Protein AF-A0A2T7KFV3-F1 (afdb_monomer_lite)

Structure (mmCIF, N/CA/C/O backbone):
data_AF-A0A2T7KFV3-F1
#
_entry.id   AF-A0A2T7KFV3-F1
#
loop_
_atom_site.group_PDB
_atom_site.id
_atom_site.type_symbol
_atom_site.label_atom_id
_atom_site.label_alt_id
_atom_site.label_comp_id
_atom_site.label_asym_id
_atom_site.label_entity_id
_atom_site.label_seq_id
_atom_site.pdbx_PDB_ins_code
_atom_site.Cartn_x
_atom_site.Cartn_y
_atom_site.Cartn_z
_atom_site.occupancy
_atom_site.B_iso_or_equiv
_atom_site.auth_seq_id
_atom_site.auth_comp_id
_atom_site.auth_asym_id
_atom_site.auth_atom_id
_atom_site.pdbx_PDB_model_num
ATOM 1 N N . MET A 1 1 ? 23.331 2.041 -13.560 1.00 52.38 1 MET A N 1
ATOM 2 C CA . MET A 1 1 ? 23.153 2.525 -12.175 1.00 52.38 1 MET A CA 1
ATOM 3 C C . MET A 1 1 ? 22.176 3.698 -12.214 1.00 52.38 1 MET A C 1
ATOM 5 O O . MET A 1 1 ? 22.596 4.841 -12.171 1.00 52.38 1 MET A O 1
ATOM 9 N N . ARG A 1 2 ? 20.900 3.411 -12.485 1.00 61.94 2 ARG A N 1
ATOM 1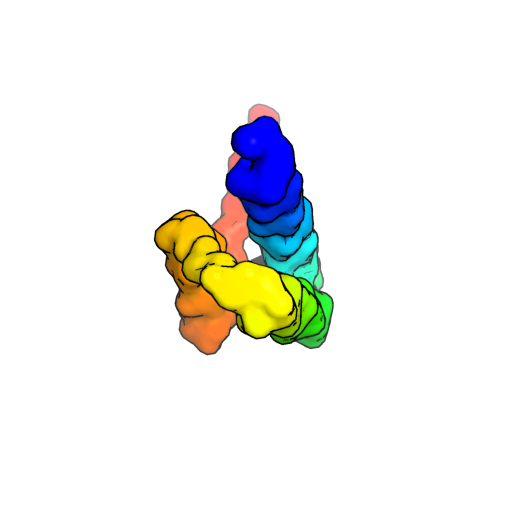0 C CA . ARG A 1 2 ? 19.786 4.378 -12.437 1.00 61.94 2 ARG A CA 1
ATOM 11 C C . ARG A 1 2 ? 18.493 3.676 -12.031 1.00 61.94 2 ARG A C 1
ATOM 13 O O . ARG A 1 2 ? 17.694 4.286 -11.350 1.00 61.94 2 ARG A O 1
ATOM 20 N N . GLU A 1 3 ? 18.330 2.405 -12.402 1.00 58.09 3 GLU A N 1
ATOM 21 C CA . GLU A 1 3 ? 17.191 1.581 -11.972 1.00 58.09 3 GLU A CA 1
ATOM 22 C C . GLU A 1 3 ? 17.133 1.449 -10.441 1.00 58.09 3 GLU A C 1
ATOM 24 O O . GLU A 1 3 ? 16.183 1.942 -9.856 1.00 58.09 3 GLU A O 1
ATOM 29 N N . LEU A 1 4 ? 18.215 1.008 -9.784 1.00 61.59 4 LEU A N 1
ATOM 30 C CA . LEU A 1 4 ? 18.238 0.833 -8.318 1.00 61.59 4 LEU A CA 1
ATOM 31 C C . LEU A 1 4 ? 17.875 2.096 -7.505 1.00 61.59 4 LEU A C 1
ATOM 33 O O . LEU A 1 4 ? 17.152 2.002 -6.523 1.00 61.59 4 LEU A O 1
ATOM 37 N N . GLU A 1 5 ? 18.339 3.284 -7.915 1.00 61.25 5 GLU A N 1
ATOM 38 C CA . GLU A 1 5 ? 17.995 4.542 -7.222 1.00 61.25 5 GLU A CA 1
ATOM 39 C C . GLU A 1 5 ? 16.522 4.940 -7.436 1.00 61.25 5 GLU A C 1
ATOM 41 O O . GLU A 1 5 ? 15.890 5.532 -6.557 1.00 61.25 5 GLU A O 1
ATOM 46 N N . ILE A 1 6 ? 15.961 4.631 -8.612 1.00 60.69 6 ILE A N 1
ATOM 47 C CA . ILE A 1 6 ? 14.545 4.870 -8.927 1.00 60.69 6 ILE A CA 1
ATOM 48 C C . ILE A 1 6 ? 13.657 3.905 -8.133 1.00 60.69 6 ILE A C 1
ATOM 50 O O . ILE A 1 6 ? 12.583 4.311 -7.682 1.00 60.69 6 ILE A O 1
ATOM 54 N N . ASP A 1 7 ? 14.108 2.671 -7.927 1.00 69.69 7 ASP A N 1
ATOM 55 C CA . ASP A 1 7 ? 13.389 1.651 -7.164 1.00 69.69 7 ASP A CA 1
ATOM 56 C C . ASP A 1 7 ? 13.343 2.001 -5.671 1.00 69.69 7 ASP A C 1
ATOM 58 O O . ASP A 1 7 ? 12.256 2.062 -5.095 1.00 69.69 7 ASP A O 1
ATOM 62 N N . GLU A 1 8 ? 14.478 2.389 -5.078 1.00 67.62 8 GLU A N 1
ATOM 63 C CA . GLU A 1 8 ? 14.551 2.878 -3.691 1.00 67.62 8 GLU A CA 1
ATOM 64 C C . GLU A 1 8 ? 13.641 4.100 -3.477 1.00 67.62 8 GLU A C 1
ATOM 66 O O . GLU A 1 8 ? 12.839 4.153 -2.541 1.00 67.62 8 GLU A O 1
ATOM 71 N N . THR A 1 9 ? 13.692 5.066 -4.403 1.00 73.81 9 THR A N 1
ATOM 72 C CA . THR A 1 9 ? 12.827 6.256 -4.358 1.00 73.81 9 THR A CA 1
ATOM 73 C C . THR A 1 9 ? 11.348 5.876 -4.467 1.00 73.81 9 THR A C 1
ATOM 75 O O . THR A 1 9 ? 10.495 6.481 -3.815 1.00 73.81 9 THR A O 1
ATOM 78 N N . SER A 1 10 ? 11.022 4.872 -5.281 1.00 81.00 10 SER A N 1
ATOM 79 C CA . SER A 1 10 ? 9.649 4.399 -5.452 1.00 81.00 10 SER A CA 1
ATOM 80 C C . SER A 1 10 ? 9.128 3.737 -4.179 1.00 81.00 10 SER A C 1
ATOM 82 O O . SER A 1 10 ? 8.002 4.022 -3.771 1.00 81.00 10 SER A O 1
ATOM 84 N N . GLU A 1 11 ? 9.932 2.906 -3.516 1.00 88.69 11 GLU A N 1
ATOM 85 C CA . GLU A 1 11 ? 9.538 2.241 -2.272 1.00 88.69 11 GLU A CA 1
ATOM 86 C C . GLU A 1 11 ? 9.256 3.223 -1.140 1.00 88.69 11 GLU A C 1
ATOM 88 O O . GLU A 1 11 ? 8.211 3.110 -0.496 1.00 88.69 11 GLU A O 1
ATOM 93 N N . VAL A 1 12 ? 10.109 4.235 -0.952 1.00 91.31 12 VAL A N 1
ATOM 94 C CA . VAL A 1 12 ? 9.889 5.283 0.060 1.00 91.31 12 VAL A CA 1
ATOM 95 C C . VAL A 1 12 ? 8.542 5.983 -0.156 1.00 91.31 12 VAL A C 1
ATOM 97 O O . VAL A 1 12 ? 7.788 6.185 0.796 1.00 91.31 12 VAL A O 1
ATOM 100 N N . LEU A 1 13 ? 8.172 6.274 -1.408 1.00 91.88 13 LEU A N 1
ATOM 101 C CA . LEU A 1 13 ? 6.874 6.884 -1.721 1.00 91.88 13 LEU A CA 1
ATOM 102 C C . LEU A 1 13 ? 5.692 5.971 -1.361 1.00 91.88 13 LEU A C 1
ATOM 1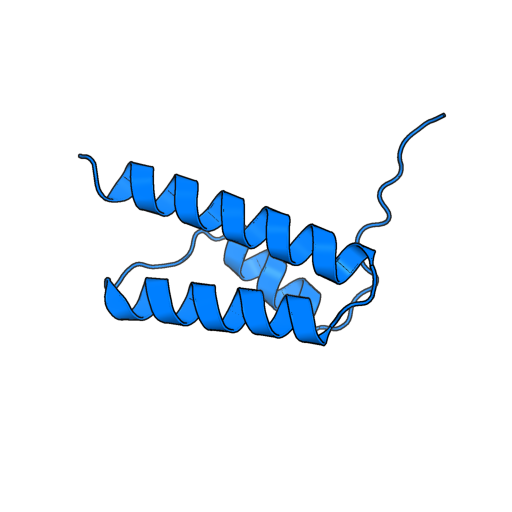04 O O . LEU A 1 13 ? 4.673 6.450 -0.854 1.00 91.88 13 LEU A O 1
ATOM 108 N N . TYR A 1 14 ? 5.802 4.661 -1.600 1.00 92.44 14 TYR A N 1
ATOM 109 C CA . TYR A 1 14 ? 4.758 3.710 -1.206 1.00 92.44 14 TYR A CA 1
ATOM 110 C C . TYR A 1 14 ? 4.694 3.515 0.314 1.00 92.44 14 TYR A C 1
ATOM 112 O O . TYR A 1 14 ? 3.591 3.406 0.852 1.00 92.44 14 TYR A O 1
ATOM 120 N N . GLN A 1 15 ? 5.831 3.523 1.015 1.00 92.75 15 GLN A N 1
ATOM 121 C CA . GLN A 1 15 ? 5.892 3.501 2.482 1.00 92.75 15 GLN A CA 1
ATOM 122 C C . GLN A 1 15 ? 5.195 4.719 3.092 1.00 92.75 15 GLN A C 1
ATOM 124 O O . GLN A 1 15 ? 4.349 4.567 3.978 1.00 92.75 15 GLN A O 1
ATOM 129 N N . ASP A 1 16 ? 5.488 5.921 2.596 1.00 93.62 16 ASP A N 1
ATOM 130 C CA . ASP A 1 16 ? 4.845 7.153 3.058 1.00 93.62 16 ASP A CA 1
ATOM 131 C C . ASP A 1 16 ? 3.338 7.126 2.813 1.00 93.62 16 ASP A C 1
ATOM 133 O O . ASP A 1 16 ? 2.552 7.441 3.711 1.00 93.62 16 ASP A O 1
ATOM 137 N N . TRP A 1 17 ? 2.915 6.688 1.625 1.00 94.12 17 TRP A N 1
ATOM 138 C CA . TRP A 1 17 ? 1.496 6.556 1.319 1.00 94.12 17 TRP A CA 1
ATOM 139 C C . TRP A 1 17 ? 0.803 5.556 2.255 1.00 94.12 17 TRP A C 1
ATOM 141 O O . TRP A 1 17 ? -0.228 5.892 2.841 1.00 94.12 17 TRP A O 1
ATOM 151 N N . MET A 1 18 ? 1.385 4.371 2.476 1.00 93.25 18 MET A N 1
ATOM 152 C CA . MET A 1 18 ? 0.857 3.387 3.430 1.00 93.25 18 MET A CA 1
ATOM 153 C C . MET A 1 18 ? 0.717 3.976 4.836 1.00 93.25 18 MET A C 1
ATOM 155 O O . MET A 1 18 ? -0.340 3.837 5.447 1.00 93.25 18 MET A O 1
ATOM 159 N N . ASN A 1 19 ? 1.735 4.680 5.334 1.00 91.44 19 ASN A N 1
ATOM 160 C CA . ASN A 1 19 ? 1.710 5.296 6.662 1.00 91.44 19 ASN A CA 1
ATOM 161 C C . ASN A 1 19 ? 0.639 6.390 6.795 1.00 91.44 19 ASN A C 1
ATOM 163 O O . ASN A 1 19 ? -0.023 6.479 7.830 1.00 91.44 19 ASN A O 1
ATOM 167 N N . ILE A 1 20 ? 0.442 7.213 5.760 1.00 92.06 20 ILE A N 1
ATOM 168 C CA . ILE A 1 20 ? -0.598 8.255 5.739 1.00 92.06 20 ILE A CA 1
ATOM 169 C C . ILE A 1 20 ? -1.995 7.627 5.794 1.00 92.06 20 ILE A C 1
ATOM 171 O O . ILE A 1 20 ? -2.821 8.014 6.625 1.00 92.06 20 ILE A O 1
ATOM 175 N N . GLU A 1 21 ? -2.262 6.640 4.939 1.00 93.25 21 GLU A N 1
ATOM 176 C CA . GLU A 1 21 ? -3.567 5.975 4.885 1.00 93.25 21 GLU A CA 1
ATOM 177 C C . GLU A 1 21 ? -3.840 5.203 6.179 1.00 93.25 21 GLU A C 1
ATOM 179 O O . GLU A 1 21 ? -4.931 5.284 6.743 1.00 93.25 21 GLU A O 1
ATOM 184 N N . TRP A 1 22 ? -2.830 4.518 6.712 1.00 89.25 22 TRP A N 1
ATOM 185 C CA . TRP A 1 22 ? -2.963 3.734 7.933 1.00 89.25 22 TRP A CA 1
ATOM 186 C C . TRP A 1 22 ? -3.181 4.619 9.164 1.00 89.25 22 TRP A C 1
ATOM 188 O O . TRP A 1 22 ? -4.076 4.344 9.962 1.00 89.25 22 TRP A O 1
ATOM 198 N N . GLY A 1 23 ? -2.460 5.740 9.269 1.00 88.25 23 GLY A N 1
ATOM 199 C CA . GLY A 1 23 ? -2.657 6.737 10.326 1.00 88.25 23 GLY A CA 1
ATOM 200 C C . GLY A 1 23 ? -4.015 7.451 10.277 1.00 88.25 23 GLY A C 1
ATOM 201 O O . GLY A 1 23 ? -4.457 7.983 11.292 1.00 88.25 23 GLY A O 1
ATOM 202 N N . SER A 1 24 ? -4.697 7.443 9.127 1.00 89.38 24 SER A N 1
ATOM 203 C CA . SER A 1 24 ? -6.068 7.959 8.979 1.00 89.38 24 SER A CA 1
ATOM 204 C C . SER A 1 24 ? -7.157 6.891 9.151 1.00 89.38 24 SER A C 1
ATOM 206 O O . SER A 1 24 ? -8.344 7.208 9.078 1.00 89.38 24 SER A O 1
ATOM 208 N N . GLY A 1 25 ? -6.780 5.628 9.382 1.00 88.31 25 GLY A N 1
ATOM 209 C CA . GLY A 1 25 ? -7.716 4.502 9.449 1.00 88.31 25 GLY A CA 1
ATOM 210 C C . GLY A 1 25 ? -8.286 4.080 8.089 1.00 88.31 25 GLY A C 1
ATOM 211 O O . GLY A 1 25 ? -9.233 3.296 8.036 1.00 88.31 25 GLY A O 1
ATOM 212 N N . ASN A 1 26 ? -7.733 4.569 6.975 1.00 91.56 26 ASN A N 1
ATOM 213 C CA . ASN A 1 26 ? -8.176 4.216 5.630 1.00 91.56 26 ASN A CA 1
ATOM 214 C C . ASN A 1 26 ? -7.551 2.893 5.160 1.00 91.56 26 ASN A C 1
ATOM 216 O O . ASN A 1 26 ? -6.685 2.856 4.283 1.00 91.56 26 ASN A O 1
ATOM 220 N N . THR A 1 27 ? -8.028 1.771 5.699 1.00 89.12 27 THR A N 1
ATOM 221 C CA . THR A 1 27 ? -7.535 0.426 5.346 1.00 89.12 27 THR A CA 1
ATOM 222 C C . THR A 1 27 ? -7.639 0.124 3.845 1.00 89.12 27 THR A C 1
ATOM 224 O O . THR A 1 27 ? -6.805 -0.597 3.296 1.00 89.12 27 THR A O 1
ATOM 227 N N . ALA A 1 28 ? -8.637 0.681 3.148 1.00 90.62 28 ALA A N 1
ATOM 228 C CA . ALA A 1 28 ? -8.770 0.529 1.699 1.00 90.62 28 ALA A CA 1
ATOM 229 C C . ALA A 1 28 ? -7.639 1.246 0.942 1.00 90.62 28 ALA A C 1
ATOM 231 O O . ALA A 1 28 ? -7.085 0.684 -0.006 1.00 90.62 28 ALA A O 1
ATOM 232 N N . GLY A 1 29 ? -7.269 2.449 1.389 1.00 92.94 29 GLY A N 1
ATOM 233 C CA . GLY A 1 29 ? -6.110 3.194 0.897 1.00 92.94 29 GLY A CA 1
ATOM 234 C C . GLY A 1 29 ? -4.813 2.411 1.080 1.00 92.94 29 GLY A C 1
ATOM 235 O O . GLY A 1 29 ? -4.075 2.221 0.113 1.00 92.94 29 GLY A O 1
ATOM 236 N N . VAL A 1 30 ? -4.593 1.844 2.271 1.00 92.50 30 VAL A N 1
ATOM 237 C CA . VAL A 1 30 ? -3.389 1.042 2.540 1.00 92.50 30 VAL A CA 1
ATOM 238 C C . VAL A 1 30 ? -3.314 -0.190 1.633 1.00 92.50 30 VAL A C 1
ATOM 240 O O . VAL A 1 30 ? -2.292 -0.432 0.995 1.00 92.50 30 VAL A O 1
ATOM 243 N N . ARG A 1 31 ? -4.411 -0.945 1.485 1.00 91.88 31 ARG A N 1
ATOM 244 C CA . ARG A 1 31 ? -4.451 -2.116 0.585 1.00 91.88 31 ARG A CA 1
ATOM 245 C C . ARG A 1 31 ? -4.165 -1.746 -0.870 1.00 91.88 31 ARG A C 1
ATOM 247 O O . ARG A 1 31 ? -3.518 -2.513 -1.580 1.00 91.88 31 ARG A O 1
ATOM 254 N N . LYS A 1 32 ? -4.626 -0.574 -1.316 1.00 94.62 32 LYS A N 1
ATOM 255 C CA . LYS A 1 32 ? -4.346 -0.061 -2.662 1.00 94.62 32 LYS A CA 1
ATOM 256 C C . LYS A 1 32 ? -2.858 0.250 -2.847 1.00 94.62 32 LYS A C 1
ATOM 258 O O . LYS A 1 32 ? -2.315 -0.070 -3.904 1.00 94.62 32 LYS A O 1
ATOM 263 N N . ALA A 1 33 ? -2.211 0.830 -1.836 1.00 93.94 33 ALA A N 1
ATOM 264 C CA . ALA A 1 33 ? -0.774 1.089 -1.848 1.00 93.94 33 ALA A CA 1
ATOM 265 C C . ALA A 1 33 ? 0.036 -0.213 -1.939 1.00 93.94 33 ALA A C 1
ATOM 267 O O . ALA A 1 33 ? 0.873 -0.341 -2.831 1.00 93.94 33 ALA A O 1
ATOM 268 N N . ILE A 1 34 ? -0.298 -1.211 -1.111 1.00 93.19 34 ILE A N 1
ATOM 269 C CA . ILE A 1 34 ? 0.337 -2.541 -1.126 1.00 93.19 34 ILE A CA 1
ATOM 270 C C . ILE A 1 34 ? 0.212 -3.196 -2.505 1.00 93.19 34 ILE A C 1
ATOM 272 O O . ILE A 1 34 ? 1.210 -3.611 -3.090 1.00 93.19 34 ILE A O 1
ATOM 276 N N . ALA A 1 35 ? -1.004 -3.255 -3.056 1.00 92.81 35 ALA A N 1
ATOM 277 C CA . ALA A 1 35 ? -1.243 -3.892 -4.349 1.00 92.81 35 ALA A CA 1
ATOM 278 C C . ALA A 1 35 ? -0.462 -3.210 -5.482 1.00 92.81 35 ALA A C 1
ATOM 280 O O . ALA A 1 35 ? 0.059 -3.877 -6.377 1.00 92.81 35 ALA A O 1
ATOM 281 N N . ARG A 1 36 ? -0.363 -1.875 -5.447 1.00 92.88 36 ARG A N 1
ATOM 282 C CA . ARG A 1 36 ? 0.377 -1.122 -6.458 1.00 92.88 36 ARG A CA 1
ATOM 283 C C . ARG A 1 36 ? 1.882 -1.365 -6.357 1.00 92.88 36 ARG A C 1
ATOM 285 O O . ARG A 1 36 ? 2.520 -1.554 -7.389 1.00 92.88 36 ARG A O 1
ATOM 292 N N . LEU A 1 37 ? 2.420 -1.392 -5.144 1.00 91.81 37 LEU A N 1
ATOM 293 C CA . LEU A 1 37 ? 3.823 -1.690 -4.890 1.00 91.81 37 LEU A CA 1
ATOM 294 C C . LEU A 1 37 ? 4.192 -3.108 -5.360 1.00 91.81 37 LEU A C 1
ATOM 296 O O . LEU A 1 37 ? 5.132 -3.270 -6.133 1.00 91.81 37 LEU A O 1
ATOM 300 N N . GLN A 1 38 ? 3.400 -4.117 -4.984 1.00 91.12 38 GLN A N 1
ATOM 301 C CA . GLN A 1 38 ? 3.599 -5.506 -5.422 1.00 91.1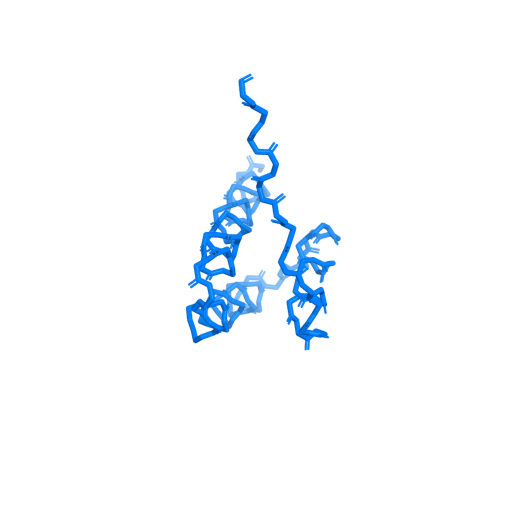2 38 GLN A CA 1
ATOM 302 C C . GLN A 1 38 ? 3.523 -5.651 -6.948 1.00 91.12 38 GLN A C 1
ATOM 304 O O . GLN A 1 38 ? 4.288 -6.407 -7.543 1.00 91.12 38 GLN A O 1
ATOM 309 N N . GLN A 1 39 ? 2.626 -4.905 -7.601 1.00 91.25 39 GLN A N 1
ATOM 310 C CA . GLN A 1 39 ? 2.537 -4.882 -9.059 1.00 91.25 39 GLN A CA 1
ATOM 311 C C . GLN A 1 39 ? 3.813 -4.323 -9.701 1.00 91.25 39 GLN A C 1
ATOM 313 O O . GLN A 1 39 ? 4.272 -4.871 -10.700 1.00 91.25 39 GLN A O 1
ATOM 318 N N . VAL A 1 40 ? 4.363 -3.227 -9.170 1.00 86.69 40 VAL A N 1
ATOM 319 C CA . VAL A 1 40 ? 5.603 -2.618 -9.679 1.00 86.69 40 VAL A CA 1
ATOM 320 C C . VAL A 1 40 ? 6.770 -3.587 -9.505 1.00 86.69 40 VAL A C 1
ATOM 322 O O . VAL A 1 40 ? 7.413 -3.913 -10.498 1.00 86.69 40 VAL A O 1
ATOM 325 N N . ALA A 1 41 ? 6.957 -4.128 -8.299 1.00 88.06 41 ALA A N 1
ATOM 326 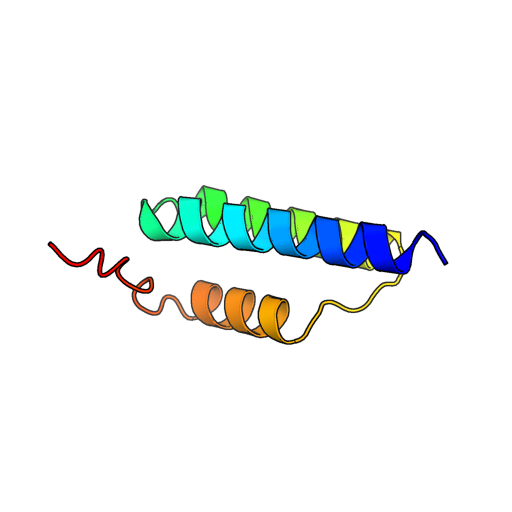C CA . ALA A 1 41 ? 7.985 -5.124 -8.002 1.00 88.06 41 ALA A CA 1
ATOM 327 C C . ALA A 1 41 ? 7.926 -6.320 -8.971 1.00 88.06 41 ALA A C 1
ATOM 329 O O . ALA A 1 41 ? 8.914 -6.648 -9.621 1.00 88.06 41 ALA A O 1
ATOM 330 N N . GLY A 1 42 ? 6.736 -6.897 -9.180 1.00 88.94 42 GLY A N 1
ATOM 331 C CA . GLY A 1 42 ? 6.555 -8.004 -10.124 1.00 88.94 42 GLY A CA 1
ATOM 332 C C . GLY A 1 42 ? 6.693 -7.618 -11.602 1.00 88.94 42 GLY A C 1
ATOM 333 O O . GLY A 1 42 ? 7.047 -8.462 -12.417 1.00 88.94 42 GLY A O 1
ATOM 334 N N . THR A 1 43 ? 6.428 -6.361 -11.975 1.00 88.00 43 THR A N 1
ATOM 335 C CA . THR A 1 43 ? 6.603 -5.886 -13.364 1.00 88.00 43 THR A CA 1
ATOM 336 C C . THR A 1 43 ? 8.077 -5.783 -13.738 1.00 88.00 43 THR A C 1
ATOM 338 O O . THR A 1 43 ? 8.432 -6.033 -14.889 1.00 88.00 43 THR A O 1
ATOM 341 N N . TYR A 1 44 ? 8.919 -5.407 -12.778 1.00 85.62 44 TYR A N 1
ATOM 342 C CA . TYR A 1 44 ? 10.345 -5.184 -12.994 1.00 85.62 44 TYR A CA 1
ATOM 343 C C . TYR A 1 44 ? 11.232 -6.331 -12.481 1.00 85.62 44 TYR A C 1
ATOM 345 O O . TYR A 1 44 ? 12.441 -6.267 -12.667 1.00 85.62 44 TYR A O 1
ATOM 353 N N . ASP A 1 45 ? 10.638 -7.381 -11.901 1.00 85.69 45 ASP A N 1
ATOM 354 C CA . ASP A 1 45 ? 11.333 -8.514 -11.264 1.00 85.69 45 ASP A CA 1
ATOM 355 C C . ASP A 1 45 ? 12.301 -8.066 -10.152 1.00 85.69 45 ASP A C 1
ATOM 357 O O . ASP A 1 45 ? 13.442 -8.515 -10.050 1.00 85.69 45 ASP A O 1
ATOM 361 N N . ILE A 1 46 ? 11.836 -7.124 -9.328 1.00 85.31 46 ILE A N 1
ATOM 362 C CA . ILE A 1 46 ? 12.604 -6.511 -8.241 1.00 85.31 46 ILE A CA 1
ATOM 363 C C . ILE A 1 46 ? 12.065 -7.005 -6.903 1.00 85.31 46 ILE A C 1
ATOM 365 O O . ILE A 1 46 ? 10.852 -7.052 -6.685 1.00 85.31 46 ILE A O 1
ATOM 369 N N . SER A 1 47 ? 12.974 -7.350 -5.996 1.00 87.88 47 SER A N 1
ATOM 370 C CA . SER A 1 47 ? 12.636 -7.641 -4.604 1.00 87.88 47 SER A CA 1
ATOM 371 C C . SER A 1 47 ? 12.386 -6.355 -3.828 1.00 87.88 47 SER A C 1
ATOM 373 O O . SER A 1 47 ? 13.110 -5.383 -4.011 1.00 87.88 47 SER A O 1
ATOM 375 N N . LEU A 1 48 ? 11.401 -6.380 -2.932 1.00 89.06 48 LEU A N 1
ATOM 376 C CA . LEU A 1 48 ? 11.138 -5.264 -2.030 1.00 89.06 48 LEU A CA 1
ATOM 377 C C . LEU A 1 48 ? 12.225 -5.153 -0.964 1.00 89.06 48 LEU A C 1
ATOM 379 O O . LEU A 1 48 ? 12.748 -6.166 -0.490 1.00 89.06 48 LEU A O 1
ATOM 383 N N . GLU A 1 49 ? 12.500 -3.932 -0.520 1.00 90.25 49 GLU A N 1
ATOM 384 C CA . GLU A 1 49 ? 13.377 -3.725 0.621 1.00 90.25 49 GLU A CA 1
ATOM 385 C C . GLU A 1 49 ? 12.756 -4.322 1.901 1.00 90.25 49 GLU A C 1
ATOM 387 O O . GLU A 1 49 ? 11.545 -4.201 2.139 1.00 90.25 49 GLU A O 1
ATOM 392 N N . PRO A 1 50 ? 13.569 -4.896 2.809 1.00 90.06 50 PRO A N 1
ATOM 393 C CA . PRO A 1 50 ? 13.067 -5.551 4.020 1.00 90.06 50 PRO A CA 1
ATOM 394 C C . PRO A 1 50 ? 12.217 -4.646 4.921 1.00 90.06 50 PRO A C 1
ATOM 396 O O . PRO A 1 50 ? 11.349 -5.116 5.657 1.00 90.06 50 PRO A O 1
ATOM 399 N N . VAL A 1 51 ? 12.477 -3.336 4.921 1.00 88.88 51 VAL A N 1
ATOM 400 C CA . VAL A 1 51 ? 11.677 -2.356 5.676 1.00 88.88 51 VAL A CA 1
ATOM 401 C C . VAL A 1 51 ? 10.250 -2.254 5.129 1.00 88.88 51 VAL A C 1
ATOM 403 O O . VAL A 1 51 ? 9.294 -2.139 5.898 1.00 88.88 51 VAL A O 1
ATOM 406 N N . THR A 1 52 ? 10.096 -2.366 3.813 1.00 91.31 52 THR A N 1
ATOM 407 C CA . THR A 1 52 ? 8.812 -2.312 3.123 1.00 91.31 52 THR A CA 1
ATOM 408 C C . THR A 1 52 ? 8.007 -3.578 3.381 1.00 91.31 52 THR A C 1
ATOM 410 O O . THR A 1 52 ? 6.824 -3.493 3.712 1.00 91.31 52 THR A O 1
ATOM 413 N N . GLU A 1 53 ? 8.647 -4.748 3.317 1.00 92.12 53 GLU A N 1
ATOM 414 C CA . GLU A 1 53 ? 8.015 -6.029 3.658 1.00 92.12 53 GLU A CA 1
ATOM 415 C C . GLU A 1 53 ? 7.494 -6.037 5.102 1.00 92.12 53 GLU A C 1
ATOM 417 O O . GLU A 1 53 ? 6.343 -6.398 5.349 1.00 92.12 53 GLU A O 1
ATOM 422 N N . GLN A 1 54 ? 8.290 -5.541 6.055 1.00 90.62 54 GLN A N 1
ATOM 423 C CA . GLN A 1 54 ? 7.875 -5.421 7.457 1.00 90.62 54 GLN A CA 1
ATOM 424 C C . GLN A 1 54 ? 6.671 -4.489 7.643 1.00 90.62 54 GLN A C 1
ATOM 426 O O . GLN A 1 54 ? 5.793 -4.779 8.457 1.00 90.62 54 GLN A O 1
ATOM 431 N N . LEU A 1 55 ? 6.610 -3.375 6.905 1.00 89.19 55 LEU A N 1
ATOM 432 C CA . LEU A 1 55 ? 5.462 -2.466 6.945 1.00 89.19 55 LEU A CA 1
ATOM 433 C C . LEU A 1 55 ? 4.195 -3.142 6.403 1.00 89.19 55 LEU A C 1
ATOM 435 O O . LEU A 1 55 ? 3.131 -3.013 7.009 1.00 89.19 55 LEU A O 1
ATOM 439 N N . ILE A 1 56 ? 4.309 -3.892 5.303 1.00 90.69 56 ILE A N 1
ATOM 440 C CA . ILE A 1 56 ? 3.201 -4.670 4.733 1.00 90.69 56 ILE A CA 1
ATOM 441 C C . ILE A 1 56 ? 2.689 -5.688 5.758 1.00 90.69 56 ILE A C 1
ATOM 443 O O . ILE A 1 56 ? 1.492 -5.713 6.042 1.00 90.69 56 ILE A O 1
ATOM 447 N N . ASP A 1 57 ? 3.577 -6.478 6.361 1.00 91.44 57 ASP A N 1
ATOM 448 C CA . ASP A 1 57 ? 3.216 -7.476 7.375 1.00 91.44 57 ASP A CA 1
ATOM 449 C C . ASP A 1 57 ? 2.532 -6.845 8.590 1.00 91.44 57 ASP A C 1
ATOM 451 O O . ASP A 1 57 ? 1.541 -7.370 9.111 1.00 91.44 57 ASP A O 1
ATOM 455 N N . LEU A 1 58 ? 3.035 -5.694 9.033 1.00 86.88 58 LEU A N 1
ATOM 456 C CA . LEU A 1 58 ? 2.497 -4.961 10.170 1.00 86.88 58 LEU A CA 1
ATOM 457 C C . LEU A 1 58 ? 1.072 -4.459 9.900 1.00 86.88 58 LEU A C 1
ATOM 459 O O . LEU A 1 58 ? 0.190 -4.632 10.747 1.00 86.88 58 LEU A O 1
ATOM 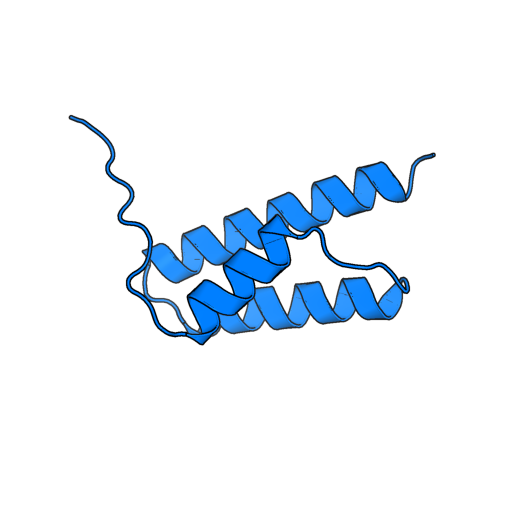463 N N . VAL A 1 59 ? 0.844 -3.896 8.711 1.00 84.06 59 VAL A N 1
ATOM 464 C CA . VAL A 1 59 ? -0.479 -3.471 8.242 1.00 84.06 59 VAL A CA 1
ATOM 465 C C . VAL A 1 59 ? -1.427 -4.663 8.119 1.00 84.06 59 VAL A C 1
ATOM 467 O O . VAL A 1 59 ? -2.567 -4.594 8.574 1.00 84.06 59 VAL A O 1
ATOM 470 N N . LEU A 1 60 ? -0.993 -5.752 7.477 1.00 84.31 60 LEU A N 1
ATOM 471 C CA . LEU A 1 60 ? -1.838 -6.924 7.226 1.00 84.31 60 LEU A CA 1
ATOM 472 C C . LEU A 1 60 ? -2.198 -7.670 8.514 1.00 84.31 60 LEU A C 1
ATOM 474 O O . LEU A 1 60 ? -3.255 -8.296 8.582 1.00 84.31 60 LEU A O 1
ATOM 478 N N . SER A 1 61 ? -1.357 -7.561 9.540 1.00 84.50 61 SER A N 1
ATOM 479 C CA .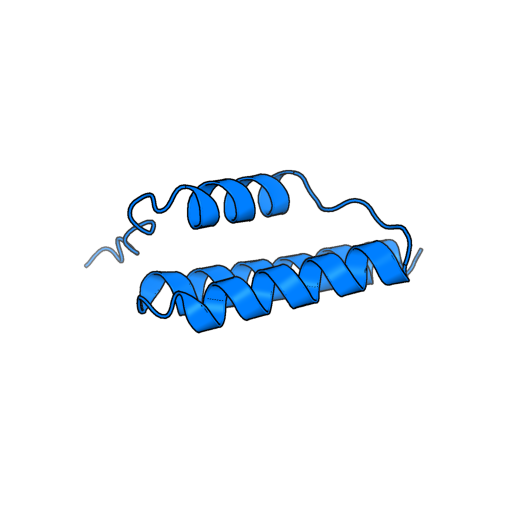 SER A 1 61 ? -1.616 -8.092 10.879 1.00 84.50 61 SER A CA 1
ATOM 480 C C . SER A 1 61 ? -2.622 -7.263 11.692 1.00 84.50 61 SER A C 1
ATOM 482 O O . SER A 1 61 ? -2.870 -7.608 12.847 1.00 84.50 61 SER A O 1
ATOM 484 N N . ASP A 1 62 ? -3.161 -6.170 11.134 1.00 68.25 62 ASP A N 1
ATOM 485 C CA . ASP A 1 62 ? -4.099 -5.233 11.779 1.00 68.25 62 ASP A CA 1
ATOM 486 C C . ASP A 1 62 ? -3.620 -4.745 13.160 1.00 68.25 62 ASP A C 1
ATOM 488 O O . ASP A 1 62 ? -4.399 -4.486 14.080 1.00 68.25 62 ASP A O 1
ATOM 492 N N . ARG A 1 63 ? -2.295 -4.646 13.343 1.00 65.44 63 ARG A N 1
ATOM 493 C CA . ARG A 1 63 ? -1.729 -4.058 14.561 1.00 65.44 63 ARG A CA 1
ATOM 494 C C . ARG A 1 63 ? -2.062 -2.565 14.583 1.00 65.44 63 ARG A C 1
ATOM 496 O O . ARG A 1 63 ? -2.287 -1.947 13.549 1.00 65.44 63 ARG A O 1
ATOM 503 N N . VAL A 1 64 ? -2.128 -1.976 15.775 1.00 60.00 64 VAL A N 1
ATOM 504 C CA . VAL A 1 64 ? -2.397 -0.538 15.923 1.00 60.00 64 VAL A CA 1
ATOM 505 C C . VAL A 1 64 ? -1.334 0.247 15.148 1.00 60.00 64 VAL A C 1
ATOM 507 O O . VAL A 1 64 ? -0.141 -0.017 15.320 1.00 60.00 64 VAL A O 1
ATOM 510 N N . ALA A 1 65 ? -1.772 1.185 14.299 1.00 59.09 65 ALA A N 1
ATOM 511 C CA . ALA A 1 65 ? -0.883 2.093 13.578 1.00 59.09 65 ALA A CA 1
ATOM 512 C C . ALA A 1 65 ? 0.105 2.740 14.559 1.00 59.09 65 ALA A C 1
ATOM 514 O O . ALA A 1 65 ? -0.320 3.096 15.664 1.00 59.09 65 ALA A O 1
ATOM 515 N N . PRO A 1 66 ? 1.394 2.914 14.206 1.00 58.50 66 PRO A N 1
ATOM 516 C CA . PRO A 1 66 ? 2.300 3.685 15.034 1.00 58.50 66 PRO A CA 1
ATOM 517 C C . PRO A 1 66 ? 1.666 5.060 15.197 1.00 58.50 66 PRO A C 1
ATOM 519 O O . PRO A 1 66 ? 1.531 5.829 14.242 1.00 58.50 66 PRO A O 1
ATOM 522 N N . SER A 1 67 ? 1.199 5.348 16.409 1.00 56.81 67 SER A N 1
ATOM 523 C CA . SER A 1 67 ? 0.732 6.671 16.762 1.00 56.81 67 SER A CA 1
ATOM 524 C C . SER A 1 67 ? 1.885 7.606 16.433 1.00 56.81 67 SER A C 1
ATOM 526 O O . SER A 1 67 ? 2.982 7.449 16.969 1.00 56.81 67 SER A O 1
ATOM 528 N N . ARG A 1 68 ? 1.659 8.563 15.523 1.00 56.94 68 ARG A N 1
ATOM 529 C CA . ARG A 1 68 ? 2.542 9.720 15.382 1.00 56.94 68 ARG A CA 1
ATOM 530 C C . ARG A 1 68 ? 2.529 10.420 16.738 1.00 56.94 68 ARG A C 1
ATOM 532 O O . ARG A 1 68 ? 1.707 11.299 16.977 1.00 56.94 68 ARG A O 1
ATOM 539 N N . THR A 1 69 ? 3.401 10.009 17.651 1.00 51.56 69 THR A N 1
ATOM 540 C CA . THR A 1 69 ? 3.765 10.772 18.838 1.00 51.56 69 THR A CA 1
ATOM 541 C C . THR A 1 69 ? 4.541 11.982 18.339 1.00 51.56 69 THR A C 1
ATOM 543 O O . THR A 1 69 ? 5.766 12.020 18.381 1.00 51.56 69 THR A O 1
ATOM 546 N N . GLY A 1 70 ? 3.810 12.945 17.778 1.00 45.19 70 GLY A N 1
ATOM 547 C CA . GLY A 1 70 ? 4.259 14.320 17.673 1.00 45.19 70 GLY A CA 1
ATOM 548 C C . GLY A 1 70 ? 4.306 14.858 19.092 1.00 45.19 70 GLY A C 1
ATOM 549 O O . GLY A 1 70 ? 3.263 15.040 19.717 1.00 45.19 70 GLY A O 1
ATOM 550 N N . GLY A 1 71 ? 5.522 14.993 19.615 1.00 45.16 71 GLY A N 1
ATOM 551 C CA . GLY A 1 71 ? 5.779 15.698 20.858 1.00 45.16 71 GLY A CA 1
ATOM 552 C C . GLY A 1 71 ? 5.289 17.140 20.758 1.00 45.16 71 GLY A C 1
ATOM 553 O O . GLY A 1 71 ? 5.406 17.765 19.702 1.00 45.16 71 GLY A O 1
ATOM 554 N N . SER A 1 72 ? 4.694 17.593 21.860 1.00 41.78 72 SER A N 1
ATOM 555 C CA . SER A 1 72 ? 4.289 18.972 22.133 1.00 41.78 72 SER A CA 1
ATOM 556 C C . SER A 1 72 ? 5.428 19.979 22.020 1.00 41.78 72 SER A C 1
ATOM 558 O O . SER A 1 72 ? 6.591 19.588 22.274 1.00 41.78 72 SER A O 1
#

Sequence (72 aa):
MRELEIDETSEVLYQDWMNIEWGSGNTAGVRKAIARLQQVAGTYDISLEPVTEQLIDLVLSDRVAPSRTGGS

pLDDT: mean 81.34, std 14.86, range [41.78, 94.62]

Radius of gyration: 12.98 Å; chains: 1; bounding box: 32×28×36 Å

Foldseek 3Di:
DVVVVVLVVLLVVLLVQLLVCLLVVNLVSNVVSVVVNVVVCVVVVHDDDPVSVVSVVCSVVVHRRPPPPPDD

Secondary structure (DSSP, 8-state):
--HHHHHHHHHHHHHHHHHHHHHTT-HHHHHHHHHHHHHHHHHHT-PPPHHHHHHHHHHHTTPPP-------